Protein AF-E2BYT9-F1 (afdb_monomer_lite)

Radius of gyration: 14.4 Å; chains: 1; bounding box: 31×21×43 Å

Sequence (96 aa):
EFSWTGQKTKLLLSLYQERKRAFRDPKIKKKKLWSNIREKFEQKGYKNVSEDCLDRKMRNMKKIYRIIKDNKKSITDREHISWEYFDSFEEIFQDD

Foldseek 3Di:
DQDDDPVNVVLLLVLCQVCLVVVPDPVHDLLVSLVVSVVVCVVVVRPPDDSVNSVVVVVVVVVVLVVVVVVCVPPPDPPPPPDPCNVSCCSRPVVD

InterPro domains:
  IPR044822 Myb/SANT-like DNA-binding domain 4 [PF13837] (3-92)

Secondary structure (DSSP, 8-state):
--PPPHHHHHHHHHHHHHTHHHHH-TTS-HHHHHHHHHHHHHHTT-TT--HHHHHHHHHHHHHHHHHHHHHGGG-S--TT---TTHHHHHHHHTT-

Organism: Harpegnathos saltator (NCBI:txid610380)

Structure (mmCIF, N/CA/C/O backbone):
data_AF-E2BYT9-F1
#
_entry.id   AF-E2BYT9-F1
#
loop_
_atom_site.group_PDB
_atom_site.id
_atom_site.type_symbol
_atom_site.label_atom_id
_atom_site.label_alt_id
_atom_site.label_comp_id
_atom_site.label_asym_id
_atom_site.label_entity_id
_atom_site.label_seq_id
_atom_site.pdbx_PDB_ins_code
_atom_site.Cartn_x
_atom_site.Cartn_y
_atom_site.Cartn_z
_atom_site.occupancy
_atom_site.B_iso_or_equiv
_atom_site.auth_seq_id
_atom_site.auth_comp_id
_atom_site.auth_asym_id
_atom_site.auth_atom_id
_atom_site.pdbx_PDB_model_num
ATOM 1 N N . GLU A 1 1 ? 15.714 -1.103 15.118 1.00 56.66 1 GLU A N 1
ATOM 2 C CA . GLU A 1 1 ? 15.412 -0.385 13.860 1.00 56.66 1 GLU A CA 1
ATOM 3 C C . GLU A 1 1 ? 14.520 -1.227 12.958 1.00 56.66 1 GLU A C 1
ATOM 5 O O . GLU A 1 1 ? 14.686 -2.442 12.920 1.00 56.66 1 GLU A O 1
ATOM 10 N N . PHE A 1 2 ? 13.553 -0.617 12.269 1.00 72.38 2 PHE A N 1
ATOM 11 C CA . PHE A 1 2 ? 12.701 -1.326 11.313 1.00 72.38 2 PHE A CA 1
ATOM 12 C C . PHE A 1 2 ? 13.281 -1.202 9.901 1.00 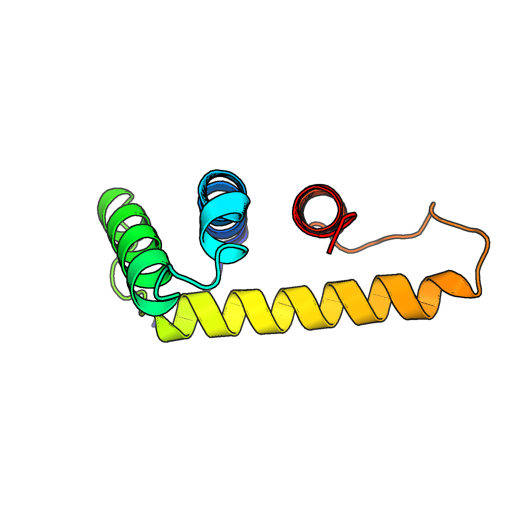72.38 2 PHE A C 1
ATOM 14 O O . PHE A 1 2 ? 13.230 -0.135 9.295 1.00 72.38 2 PHE A O 1
ATOM 21 N N . SER A 1 3 ? 13.806 -2.303 9.366 1.00 81.81 3 SER A N 1
ATOM 22 C CA . SER A 1 3 ? 14.356 -2.345 8.005 1.00 81.81 3 SER A CA 1
ATOM 23 C C . SER A 1 3 ? 13.370 -2.979 7.029 1.00 81.81 3 SER A C 1
ATOM 25 O O . SER A 1 3 ? 12.760 -4.010 7.335 1.00 81.81 3 SER A O 1
ATOM 27 N N . TRP A 1 4 ? 13.235 -2.394 5.839 1.00 86.50 4 TRP A N 1
ATOM 28 C CA . TRP A 1 4 ? 12.442 -2.953 4.745 1.00 86.50 4 TRP A CA 1
ATOM 29 C C . TRP A 1 4 ? 13.209 -4.073 4.048 1.00 86.50 4 TRP A C 1
ATOM 31 O O . TRP A 1 4 ? 14.239 -3.825 3.433 1.00 86.50 4 TRP A O 1
ATOM 41 N N . THR A 1 5 ? 12.684 -5.293 4.110 1.00 88.44 5 THR A N 1
ATOM 42 C CA . THR A 1 5 ? 13.170 -6.433 3.321 1.00 88.44 5 THR A CA 1
ATOM 43 C C . THR A 1 5 ? 12.226 -6.697 2.150 1.00 88.44 5 THR A C 1
ATOM 45 O O . THR A 1 5 ? 11.083 -6.219 2.151 1.00 88.44 5 THR A O 1
ATOM 48 N N . GLY A 1 6 ? 12.662 -7.484 1.162 1.00 87.44 6 GLY A N 1
ATOM 49 C CA . GLY A 1 6 ? 11.799 -7.890 0.047 1.00 87.44 6 GLY A CA 1
ATOM 50 C C . GLY A 1 6 ? 10.515 -8.574 0.528 1.00 87.44 6 GLY A C 1
ATOM 51 O O . GLY A 1 6 ? 9.425 -8.238 0.079 1.00 87.44 6 GLY A O 1
ATOM 52 N N . GLN A 1 7 ? 10.607 -9.437 1.547 1.00 89.38 7 GLN A N 1
ATOM 53 C CA . GLN A 1 7 ? 9.445 -10.097 2.160 1.00 89.38 7 GLN A CA 1
ATOM 54 C C . GLN A 1 7 ? 8.466 -9.104 2.804 1.00 89.38 7 GLN A C 1
ATOM 56 O O . GLN A 1 7 ? 7.264 -9.181 2.560 1.00 89.38 7 GLN A O 1
ATOM 61 N N . LYS A 1 8 ? 8.968 -8.136 3.585 1.00 90.44 8 LYS A N 1
ATOM 62 C CA . LYS A 1 8 ? 8.126 -7.093 4.198 1.00 90.44 8 LYS A CA 1
ATOM 63 C C . LYS A 1 8 ? 7.462 -6.218 3.140 1.00 90.44 8 LYS A C 1
ATOM 65 O O . LYS A 1 8 ? 6.305 -5.846 3.285 1.00 90.44 8 LYS A O 1
ATOM 70 N N . THR A 1 9 ? 8.185 -5.901 2.069 1.00 91.19 9 THR A N 1
ATOM 71 C CA . THR A 1 9 ? 7.655 -5.092 0.968 1.00 91.19 9 THR A CA 1
ATOM 72 C C . THR A 1 9 ? 6.568 -5.860 0.216 1.00 91.19 9 THR A C 1
ATOM 74 O O . THR A 1 9 ? 5.472 -5.338 0.058 1.00 91.19 9 THR A O 1
ATOM 77 N N . LYS A 1 10 ? 6.797 -7.130 -0.136 1.00 90.75 10 LYS A N 1
ATOM 78 C CA . LYS A 1 10 ? 5.778 -8.001 -0.751 1.00 90.75 10 LYS A CA 1
ATOM 79 C C . LYS A 1 10 ? 4.529 -8.147 0.123 1.00 90.75 10 LYS A C 1
ATOM 81 O O . LYS A 1 10 ? 3.413 -8.070 -0.389 1.00 90.75 10 LYS A O 1
ATOM 86 N N . LEU A 1 11 ? 4.704 -8.278 1.442 1.00 92.12 11 LEU A N 1
ATOM 87 C CA . LEU A 1 11 ? 3.586 -8.304 2.387 1.00 92.12 11 LEU A CA 1
ATOM 88 C C . LEU A 1 11 ? 2.796 -6.987 2.376 1.00 92.12 11 LEU A C 1
ATOM 90 O O . LEU A 1 11 ? 1.569 -7.023 2.334 1.00 92.12 11 LEU A O 1
ATOM 94 N N . LEU A 1 12 ? 3.480 -5.835 2.377 1.00 92.75 12 LEU A N 1
ATOM 95 C CA . LEU A 1 12 ? 2.830 -4.525 2.271 1.00 92.75 12 LEU A CA 1
ATOM 96 C C . LEU A 1 12 ? 1.980 -4.425 1.003 1.00 92.75 12 LEU A C 1
ATOM 98 O O . LEU A 1 12 ? 0.826 -4.010 1.082 1.00 92.75 12 LEU A O 1
ATOM 102 N N . LEU A 1 13 ? 2.542 -4.815 -0.143 1.00 92.06 13 LEU A N 1
ATOM 103 C CA . LEU A 1 13 ? 1.855 -4.742 -1.433 1.00 92.06 13 LEU A CA 1
ATOM 104 C C . LEU A 1 13 ? 0.628 -5.643 -1.471 1.00 92.06 13 LEU A C 1
ATOM 106 O O . LEU A 1 13 ? -0.440 -5.174 -1.849 1.00 92.06 13 LEU A O 1
ATOM 110 N N . SER A 1 14 ? 0.753 -6.879 -0.986 1.00 91.81 14 SER A N 1
ATOM 111 C CA . SER A 1 14 ? -0.366 -7.825 -0.921 1.00 91.81 14 SER A CA 1
ATOM 112 C C . SER A 1 14 ? -1.501 -7.272 -0.051 1.00 91.81 14 SER A C 1
ATOM 114 O O . SER A 1 14 ? -2.641 -7.161 -0.497 1.00 91.81 14 SER A O 1
ATOM 116 N N . LEU A 1 15 ? -1.179 -6.816 1.167 1.00 92.62 15 LEU A N 1
ATOM 117 C CA . LEU A 1 15 ? -2.169 -6.255 2.092 1.00 92.62 15 LEU A CA 1
ATOM 118 C C . LEU A 1 15 ? -2.818 -4.972 1.552 1.00 92.62 15 LEU A C 1
ATOM 120 O O . LEU A 1 15 ? -3.998 -4.713 1.815 1.00 92.62 15 LEU A O 1
ATOM 124 N N . TYR A 1 16 ? -2.060 -4.156 0.817 1.00 91.94 16 TYR A N 1
ATOM 125 C CA . TYR A 1 16 ? -2.578 -2.961 0.160 1.00 91.94 16 TYR A CA 1
ATOM 126 C C . TYR A 1 16 ? -3.507 -3.322 -1.002 1.00 91.94 16 TYR A C 1
ATOM 128 O O . TYR A 1 16 ? -4.592 -2.753 -1.101 1.00 91.94 16 TYR A O 1
ATOM 136 N N . GLN A 1 17 ? -3.124 -4.283 -1.847 1.00 89.62 17 GLN A N 1
ATOM 137 C CA . GLN A 1 17 ? -3.907 -4.747 -2.994 1.00 89.62 17 GLN A CA 1
ATOM 138 C C . GLN A 1 17 ? -5.270 -5.297 -2.559 1.00 89.62 17 GLN A C 1
ATOM 140 O O . GLN A 1 17 ? -6.287 -4.897 -3.125 1.00 89.62 17 GLN A O 1
ATOM 145 N N . GLU A 1 18 ? -5.317 -6.112 -1.499 1.00 90.25 18 GLU A N 1
ATOM 146 C CA . GLU A 1 18 ? -6.574 -6.594 -0.901 1.00 90.25 18 GLU A CA 1
ATOM 147 C C . GLU A 1 18 ? -7.498 -5.441 -0.477 1.00 90.25 18 GLU A C 1
ATOM 149 O O . GLU A 1 18 ? -8.721 -5.516 -0.589 1.00 90.25 18 GLU A O 1
ATOM 154 N N . ARG A 1 19 ? -6.909 -4.339 0.000 1.00 88.94 19 ARG A N 1
ATOM 155 C CA . ARG A 1 19 ? -7.625 -3.167 0.521 1.00 88.94 19 ARG A CA 1
ATOM 156 C C . ARG A 1 19 ? -7.719 -2.030 -0.494 1.00 88.94 19 ARG A C 1
ATOM 158 O O . ARG A 1 19 ? -8.200 -0.954 -0.138 1.00 88.94 19 ARG A O 1
ATOM 165 N N . LYS A 1 20 ? -7.315 -2.234 -1.755 1.00 87.81 20 LYS A N 1
ATOM 166 C CA . LYS A 1 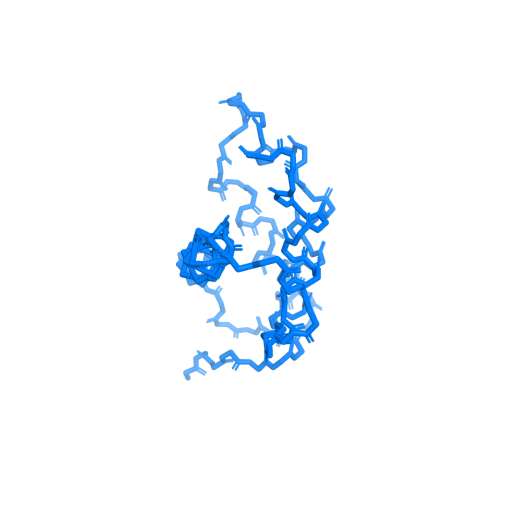20 ? -7.192 -1.154 -2.753 1.00 87.81 20 LYS A CA 1
ATOM 167 C C . LYS A 1 20 ? -8.499 -0.393 -2.960 1.00 87.81 20 LYS A C 1
ATOM 169 O O . LYS A 1 20 ? -8.502 0.832 -3.037 1.00 87.81 20 LYS A O 1
ATOM 174 N N . ARG A 1 21 ? -9.626 -1.115 -2.960 1.00 86.81 21 ARG A N 1
ATOM 175 C CA . ARG A 1 21 ? -10.971 -0.532 -3.074 1.00 86.81 21 ARG A CA 1
ATOM 176 C C . ARG A 1 21 ? -11.269 0.417 -1.914 1.00 86.81 21 ARG A C 1
ATOM 178 O O . ARG A 1 21 ? -11.760 1.513 -2.138 1.00 86.81 21 ARG A O 1
ATOM 185 N N . ALA A 1 22 ? -10.894 0.032 -0.696 1.00 89.12 22 ALA A N 1
ATOM 186 C CA . ALA A 1 22 ? -11.081 0.866 0.483 1.00 89.12 22 ALA A CA 1
ATOM 187 C C . ALA A 1 22 ? -10.145 2.086 0.492 1.00 89.12 22 ALA A C 1
ATOM 189 O O . ALA A 1 22 ? -10.533 3.143 0.972 1.00 89.12 22 ALA A O 1
ATOM 190 N N . PHE A 1 23 ? -8.935 1.966 -0.066 1.00 87.44 23 PHE A N 1
ATOM 191 C CA . PHE A 1 23 ? -8.019 3.102 -0.234 1.00 87.44 23 PHE A CA 1
ATOM 192 C C . PHE A 1 23 ? -8.487 4.123 -1.278 1.00 87.44 23 PHE A C 1
ATOM 194 O O . PHE A 1 23 ? -8.117 5.296 -1.173 1.00 87.44 23 PHE A O 1
ATOM 201 N N . ARG A 1 24 ? -9.271 3.685 -2.272 1.00 86.31 24 ARG A N 1
ATOM 202 C CA . ARG A 1 24 ? -9.915 4.552 -3.270 1.00 86.31 24 ARG A CA 1
ATOM 203 C C . ARG A 1 24 ? -11.187 5.215 -2.746 1.00 86.31 24 ARG A C 1
ATOM 205 O O . ARG A 1 24 ? -11.576 6.253 -3.267 1.00 86.31 24 ARG A O 1
ATOM 212 N N . ASP A 1 25 ? -11.816 4.642 -1.724 1.00 88.44 25 ASP A N 1
ATOM 213 C CA . ASP A 1 25 ? -13.041 5.187 -1.153 1.00 88.44 25 ASP A CA 1
ATOM 214 C C . ASP A 1 25 ? -12.749 6.458 -0.322 1.00 88.44 25 ASP A C 1
ATOM 216 O O . ASP A 1 25 ? -12.028 6.394 0.679 1.00 88.44 25 ASP A O 1
ATOM 220 N N . PRO A 1 26 ? -13.300 7.630 -0.697 1.00 86.19 26 PRO A N 1
ATOM 221 C CA . PRO A 1 26 ? -13.043 8.884 0.008 1.00 86.19 26 PRO A CA 1
ATOM 222 C C . PRO A 1 26 ? -13.729 8.964 1.380 1.00 86.19 26 PRO A C 1
ATOM 224 O O . PRO A 1 26 ? -13.357 9.805 2.198 1.00 86.19 26 PRO A O 1
ATOM 227 N N . LYS A 1 27 ? -14.719 8.104 1.661 1.00 89.56 27 LYS A N 1
ATOM 228 C CA . LYS A 1 27 ? -15.428 8.051 2.948 1.00 89.56 27 LYS A CA 1
ATOM 229 C C . LYS A 1 27 ? -14.615 7.293 4.000 1.00 89.56 27 LYS A C 1
ATOM 231 O O . LYS A 1 27 ? -14.849 7.455 5.199 1.00 89.56 27 LYS A O 1
ATOM 236 N N . ILE A 1 28 ? -13.643 6.479 3.580 1.00 90.06 28 ILE A N 1
ATOM 237 C CA . ILE A 1 28 ? -12.799 5.699 4.484 1.00 90.06 28 ILE A CA 1
ATOM 238 C C . ILE A 1 28 ? -11.541 6.486 4.861 1.00 90.06 28 ILE A C 1
ATOM 240 O O . ILE A 1 28 ? -10.738 6.913 4.033 1.00 90.06 28 ILE A O 1
ATOM 244 N N . LYS A 1 29 ? -11.310 6.630 6.170 1.00 89.12 29 LYS A N 1
ATOM 245 C CA . LYS A 1 29 ? -10.092 7.264 6.687 1.00 89.12 29 LYS A CA 1
ATOM 246 C C . LYS A 1 29 ? -8.871 6.392 6.380 1.00 89.12 29 LYS A C 1
ATOM 248 O O . LYS A 1 29 ? -8.708 5.330 6.978 1.00 89.12 29 LYS A O 1
ATOM 253 N N . LYS A 1 30 ? -7.952 6.894 5.548 1.00 88.62 30 LYS A N 1
ATOM 254 C CA . LYS A 1 30 ? -6.683 6.219 5.193 1.00 88.62 30 LYS A CA 1
ATOM 255 C C . LYS A 1 30 ? -5.876 5.768 6.412 1.00 88.62 30 LYS A C 1
ATOM 257 O O . LYS A 1 30 ? -5.334 4.670 6.408 1.00 88.62 30 LYS A O 1
ATOM 262 N N . LYS A 1 31 ? -5.873 6.563 7.490 1.00 89.44 31 LYS A N 1
ATOM 263 C CA . LYS A 1 31 ? -5.236 6.194 8.766 1.00 89.44 31 LYS A CA 1
ATOM 264 C C . LYS A 1 31 ? -5.746 4.848 9.301 1.00 89.44 31 LYS A C 1
ATOM 266 O O . LYS A 1 31 ? -4.948 4.009 9.686 1.00 89.44 31 LYS A O 1
ATOM 271 N N . LYS A 1 32 ? -7.059 4.591 9.239 1.00 90.75 32 LYS A N 1
ATOM 272 C CA . LYS A 1 32 ? -7.649 3.316 9.683 1.00 90.75 32 LYS A CA 1
ATOM 273 C C . LYS A 1 32 ? -7.155 2.135 8.842 1.00 90.75 32 LYS A C 1
ATOM 275 O O . LYS A 1 32 ? -6.901 1.064 9.381 1.00 90.75 32 LYS A O 1
ATOM 280 N N . LEU A 1 33 ? -6.996 2.334 7.535 1.00 93.00 33 LEU A N 1
ATOM 281 C CA . LEU A 1 33 ? -6.483 1.301 6.634 1.00 93.00 33 LEU A CA 1
ATOM 282 C C . LEU A 1 33 ? -5.017 0.983 6.925 1.00 93.00 33 LEU A C 1
ATOM 284 O O . LEU A 1 33 ? -4.653 -0.187 7.005 1.00 93.00 33 LEU A O 1
ATOM 288 N N . TRP A 1 34 ? -4.197 2.012 7.148 1.00 93.75 34 TRP A N 1
ATOM 289 C CA . TRP A 1 34 ? -2.804 1.833 7.548 1.00 93.75 34 TRP A CA 1
ATOM 290 C C . TRP A 1 34 ? -2.670 1.144 8.904 1.00 93.75 34 TRP A C 1
ATOM 292 O O . TRP A 1 34 ? -1.846 0.241 9.033 1.00 93.75 34 TRP A O 1
ATOM 302 N N . SER A 1 35 ? -3.520 1.494 9.872 1.00 92.94 35 SER A N 1
ATOM 303 C CA . SER A 1 35 ? -3.592 0.817 11.170 1.00 92.94 35 SER A CA 1
ATOM 304 C C . SER A 1 35 ? -3.898 -0.674 11.011 1.00 92.94 35 SER A C 1
ATOM 306 O O . SER A 1 35 ? -3.180 -1.512 11.543 1.00 92.94 35 SER A O 1
ATOM 308 N N . ASN A 1 36 ? -4.861 -1.032 10.159 1.00 93.25 36 ASN A N 1
ATOM 309 C CA . ASN A 1 36 ? -5.175 -2.438 9.916 1.00 93.25 36 ASN A CA 1
ATOM 310 C C . ASN A 1 36 ? -4.027 -3.212 9.241 1.00 93.25 36 ASN A C 1
ATOM 312 O O . ASN A 1 36 ? -3.787 -4.378 9.553 1.00 93.25 36 ASN A O 1
ATOM 316 N N . ILE A 1 37 ? -3.298 -2.574 8.319 1.00 93.69 37 ILE A N 1
ATOM 317 C CA . ILE A 1 37 ? -2.102 -3.177 7.711 1.00 93.69 37 ILE A CA 1
ATOM 318 C C . ILE A 1 37 ? -1.014 -3.361 8.774 1.00 93.69 37 ILE A C 1
ATOM 320 O O . ILE A 1 37 ? -0.395 -4.421 8.827 1.00 93.69 37 ILE A O 1
ATOM 324 N N . ARG A 1 38 ? -0.807 -2.371 9.648 1.00 93.31 38 ARG A N 1
ATOM 325 C CA . ARG A 1 38 ? 0.128 -2.460 10.775 1.00 93.31 38 ARG A CA 1
ATOM 326 C C . ARG A 1 38 ? -0.198 -3.654 11.676 1.00 93.31 38 ARG A C 1
ATOM 328 O O . ARG A 1 38 ? 0.691 -4.460 11.936 1.00 93.31 38 ARG A O 1
ATOM 335 N N . GLU A 1 39 ? -1.460 -3.832 12.061 1.00 92.94 39 GLU A N 1
ATOM 336 C CA . GLU A 1 39 ? -1.892 -4.988 12.859 1.00 92.94 39 GLU A CA 1
ATOM 337 C C . GLU A 1 39 ? -1.564 -6.318 12.163 1.00 92.94 39 GLU A C 1
ATOM 339 O O . GLU A 1 39 ? -1.112 -7.269 12.799 1.00 92.94 39 GLU A O 1
ATOM 344 N N . LYS A 1 40 ? -1.732 -6.396 10.836 1.00 92.94 40 LYS A N 1
ATOM 345 C CA . LYS A 1 40 ? -1.369 -7.589 10.054 1.00 92.94 40 LYS A CA 1
ATOM 346 C C . LYS A 1 40 ? 0.136 -7.845 10.019 1.00 92.94 40 LYS A C 1
ATOM 348 O O . LYS A 1 40 ? 0.552 -9.003 10.043 1.00 92.94 40 LYS A O 1
ATOM 353 N N . PHE A 1 41 ? 0.953 -6.796 9.997 1.00 91.19 41 PHE A N 1
ATOM 354 C CA . PHE A 1 41 ? 2.401 -6.925 10.156 1.00 91.19 41 PHE A CA 1
ATOM 355 C C . PHE A 1 41 ? 2.773 -7.445 11.548 1.00 91.19 41 PHE A C 1
ATOM 357 O O . PHE A 1 41 ? 3.595 -8.356 11.653 1.00 91.19 41 PHE A O 1
ATOM 364 N N . GLU A 1 42 ? 2.136 -6.926 12.599 1.00 91.00 42 GLU A N 1
ATOM 365 C CA . GLU A 1 42 ? 2.363 -7.380 13.974 1.00 91.00 42 GLU A CA 1
ATOM 366 C C . GLU A 1 42 ? 1.949 -8.850 14.157 1.00 91.00 42 GLU A C 1
ATOM 368 O O . GLU A 1 42 ? 2.709 -9.622 14.742 1.00 91.00 42 GLU A O 1
ATOM 373 N N . GLN A 1 43 ? 0.830 -9.280 13.557 1.00 90.69 43 GLN A N 1
ATOM 374 C CA . GLN A 1 43 ? 0.395 -10.690 13.523 1.00 90.69 43 GLN A CA 1
ATOM 375 C C . GLN A 1 43 ? 1.409 -11.618 12.837 1.00 90.69 43 GLN A C 1
ATOM 377 O O . GLN A 1 43 ? 1.510 -12.791 13.185 1.00 90.69 43 GLN A O 1
ATOM 382 N N . LYS A 1 44 ? 2.176 -11.109 11.867 1.00 88.31 44 LYS A N 1
ATOM 383 C CA . LYS A 1 44 ? 3.254 -11.849 11.189 1.00 88.31 44 LYS A CA 1
ATOM 384 C C . LYS A 1 44 ? 4.586 -11.814 11.950 1.00 88.31 44 LYS A C 1
ATOM 386 O O . LYS A 1 44 ? 5.580 -12.331 11.451 1.00 88.31 44 LYS A O 1
ATOM 391 N N . GLY A 1 45 ? 4.620 -11.211 13.139 1.00 87.88 45 GLY A N 1
ATOM 392 C CA . GLY A 1 45 ? 5.818 -11.095 13.971 1.00 87.88 45 GLY A CA 1
ATOM 393 C C . GLY A 1 45 ? 6.696 -9.884 13.648 1.00 87.88 45 GLY A C 1
ATOM 394 O O . GLY A 1 45 ? 7.745 -9.708 14.269 1.00 87.88 45 GLY A O 1
ATOM 395 N N . TYR A 1 46 ? 6.282 -9.012 12.723 1.00 87.38 46 TYR A N 1
ATOM 396 C CA . TYR A 1 46 ? 7.006 -7.781 12.413 1.00 87.38 46 TYR A CA 1
ATOM 397 C C . TYR A 1 46 ? 6.634 -6.681 13.407 1.00 87.38 46 TYR A C 1
ATOM 399 O O . TYR A 1 46 ? 5.753 -5.857 13.165 1.00 87.38 46 TYR A O 1
ATOM 407 N N . LYS A 1 47 ? 7.332 -6.678 14.541 1.00 78.44 47 LYS A N 1
ATOM 408 C CA . LYS A 1 47 ? 7.222 -5.636 15.565 1.00 78.44 47 LYS A CA 1
ATOM 409 C C . LYS A 1 47 ? 7.991 -4.378 15.118 1.00 78.44 47 LYS A C 1
ATOM 411 O O . LYS A 1 47 ? 8.901 -4.466 14.291 1.00 78.44 47 LYS A O 1
ATOM 416 N N . ASN A 1 48 ? 7.606 -3.209 15.637 1.00 82.50 48 ASN A N 1
ATOM 417 C CA . ASN A 1 48 ? 8.212 -1.891 15.356 1.00 82.50 48 ASN A CA 1
ATOM 418 C C . ASN A 1 48 ? 7.895 -1.263 13.986 1.00 82.50 48 ASN A C 1
ATOM 420 O O . ASN A 1 48 ? 8.639 -0.396 13.527 1.00 82.50 48 ASN A O 1
ATOM 424 N N . VAL A 1 49 ? 6.796 -1.651 13.338 1.00 86.50 49 VAL A N 1
ATOM 425 C CA . VAL A 1 49 ? 6.303 -0.923 12.163 1.00 86.50 49 VAL A CA 1
ATOM 426 C C . VAL A 1 49 ? 5.256 0.107 12.573 1.00 86.50 49 VAL A C 1
ATOM 428 O O . VAL A 1 49 ? 4.289 -0.212 13.258 1.00 86.50 49 VAL A O 1
ATOM 431 N N . SER A 1 50 ? 5.451 1.351 12.148 1.00 89.50 50 SER A N 1
ATOM 432 C CA . SER A 1 50 ? 4.481 2.429 12.352 1.00 89.50 50 SER A CA 1
ATOM 433 C C . SER A 1 50 ? 3.630 2.616 11.102 1.00 89.50 50 SER A C 1
ATOM 435 O O . SER A 1 50 ? 4.119 2.453 9.985 1.00 89.50 50 SER A O 1
ATOM 437 N N . GLU A 1 51 ? 2.381 3.042 11.279 1.00 90.50 51 GLU A N 1
ATOM 438 C CA . GLU A 1 51 ? 1.466 3.385 10.177 1.00 90.50 51 GLU A CA 1
ATOM 439 C C . GLU A 1 51 ? 2.085 4.409 9.216 1.00 90.50 51 GLU A C 1
ATOM 441 O O . GLU A 1 51 ? 2.003 4.247 8.001 1.00 90.50 51 GLU A O 1
ATOM 446 N N . ASP A 1 52 ? 2.780 5.415 9.758 1.00 89.31 52 ASP A N 1
ATOM 447 C CA . ASP A 1 52 ? 3.512 6.411 8.968 1.00 89.31 52 ASP A CA 1
ATOM 448 C C . ASP A 1 52 ? 4.649 5.786 8.143 1.00 89.31 52 ASP A C 1
ATOM 450 O O . ASP A 1 52 ? 4.860 6.149 6.989 1.00 89.31 52 ASP A O 1
ATOM 454 N N . CYS A 1 53 ? 5.340 4.779 8.688 1.00 90.50 53 CYS A N 1
ATOM 455 C CA . CYS A 1 53 ? 6.407 4.081 7.973 1.00 90.50 53 CYS A CA 1
ATOM 456 C C . CYS A 1 53 ? 5.850 3.309 6.767 1.00 90.50 53 CYS A C 1
ATOM 458 O O . CYS A 1 53 ? 6.430 3.366 5.679 1.00 90.50 53 CYS A O 1
ATOM 460 N N . LEU A 1 54 ? 4.708 2.630 6.948 1.00 91.56 54 LEU A N 1
ATOM 461 C CA . LEU A 1 54 ? 3.990 1.930 5.877 1.00 91.56 54 LEU A CA 1
ATOM 462 C C . LEU A 1 54 ? 3.561 2.905 4.777 1.00 91.56 54 LEU A C 1
ATOM 464 O O . LEU A 1 54 ? 3.851 2.693 3.598 1.00 91.56 54 LEU A O 1
ATOM 468 N N . ASP A 1 55 ? 2.916 3.998 5.178 1.00 91.56 55 ASP A N 1
ATOM 469 C CA . ASP A 1 55 ? 2.421 5.027 4.274 1.00 91.56 55 ASP A CA 1
ATOM 470 C C . ASP A 1 55 ? 3.563 5.702 3.500 1.00 91.56 55 ASP A C 1
ATOM 472 O O . ASP A 1 55 ? 3.521 5.799 2.271 1.00 91.56 55 ASP A O 1
ATOM 476 N N . ARG A 1 56 ? 4.637 6.107 4.188 1.00 91.69 56 ARG A N 1
ATOM 477 C CA . ARG A 1 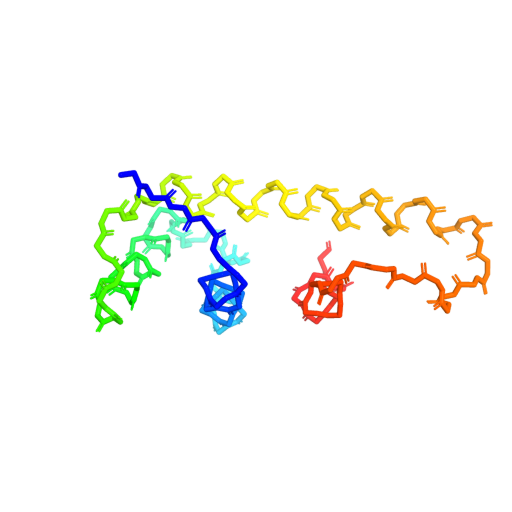56 ? 5.822 6.711 3.568 1.00 91.69 56 ARG A CA 1
ATOM 478 C C . ARG A 1 56 ? 6.490 5.760 2.581 1.00 91.69 56 ARG A C 1
ATOM 480 O O . ARG A 1 56 ? 6.839 6.184 1.477 1.00 91.69 56 ARG A O 1
ATOM 487 N N . LYS A 1 57 ? 6.644 4.478 2.932 1.00 91.50 57 LYS A N 1
ATOM 488 C CA . LYS A 1 57 ? 7.188 3.463 2.017 1.00 91.50 57 LYS A CA 1
ATOM 489 C C . LYS A 1 57 ? 6.326 3.344 0.765 1.00 91.50 57 LYS A C 1
ATOM 491 O O . LYS A 1 57 ? 6.869 3.391 -0.338 1.00 91.50 57 LYS A O 1
ATOM 496 N N . MET A 1 58 ? 5.006 3.255 0.925 1.00 91.06 58 MET A N 1
ATOM 497 C CA . MET A 1 58 ? 4.094 3.103 -0.205 1.00 91.06 58 MET A CA 1
ATOM 498 C C . MET A 1 58 ? 4.077 4.342 -1.107 1.00 91.06 58 MET A C 1
ATOM 500 O O . MET A 1 58 ? 4.136 4.212 -2.329 1.00 91.06 58 MET A O 1
ATOM 504 N N . ARG A 1 59 ? 4.075 5.552 -0.530 1.00 91.00 59 ARG A N 1
ATOM 505 C CA . ARG A 1 59 ? 4.172 6.810 -1.290 1.00 91.00 59 ARG A CA 1
ATOM 506 C C . ARG A 1 59 ? 5.475 6.901 -2.084 1.00 91.00 59 ARG A C 1
ATOM 508 O O . ARG A 1 59 ? 5.437 7.241 -3.265 1.00 91.00 59 ARG A O 1
ATOM 515 N N . ASN A 1 60 ? 6.607 6.552 -1.472 1.00 91.31 60 ASN A N 1
ATOM 516 C CA . ASN A 1 60 ? 7.905 6.541 -2.150 1.00 91.31 60 ASN A CA 1
ATOM 517 C C . ASN A 1 60 ? 7.920 5.557 -3.325 1.00 91.31 60 ASN A C 1
ATOM 519 O O . ASN A 1 60 ? 8.345 5.914 -4.421 1.00 91.31 60 ASN A O 1
ATOM 523 N N . MET A 1 61 ? 7.408 4.342 -3.124 1.00 90.75 61 MET A N 1
ATOM 524 C CA . MET A 1 61 ? 7.319 3.346 -4.193 1.00 90.75 61 MET A CA 1
ATOM 525 C C . MET A 1 61 ? 6.355 3.780 -5.306 1.00 90.75 61 MET A C 1
ATOM 527 O O . MET A 1 61 ? 6.692 3.652 -6.479 1.00 90.75 61 MET A O 1
ATOM 531 N N . LYS A 1 62 ? 5.211 4.392 -4.970 1.00 89.69 62 LYS A N 1
ATOM 532 C CA . LYS A 1 62 ? 4.284 4.955 -5.967 1.00 89.69 62 LYS A CA 1
ATOM 533 C C . LYS A 1 62 ? 4.937 6.071 -6.787 1.00 89.69 62 LYS A C 1
ATOM 535 O O . LYS A 1 62 ? 4.677 6.181 -7.983 1.00 89.69 62 LYS A O 1
ATOM 540 N N . LYS A 1 63 ? 5.802 6.886 -6.174 1.00 89.88 63 LYS A N 1
ATOM 541 C CA . LYS A 1 63 ? 6.582 7.903 -6.891 1.00 89.88 63 LYS A CA 1
ATOM 542 C C . LYS A 1 63 ? 7.538 7.261 -7.899 1.00 89.88 63 LYS A C 1
ATOM 544 O O . LYS A 1 63 ? 7.545 7.685 -9.048 1.00 89.88 63 LYS A O 1
ATOM 549 N N . ILE A 1 64 ? 8.280 6.226 -7.495 1.00 88.62 64 ILE A N 1
ATOM 550 C CA . ILE A 1 64 ? 9.171 5.469 -8.394 1.00 88.62 64 ILE A CA 1
ATOM 551 C C . ILE A 1 64 ? 8.371 4.866 -9.554 1.00 88.62 64 ILE A C 1
ATOM 553 O O . ILE A 1 64 ? 8.737 5.073 -10.706 1.00 88.62 64 ILE A O 1
ATOM 557 N N . TYR A 1 65 ? 7.239 4.214 -9.269 1.00 88.31 65 TYR A N 1
ATOM 558 C CA . TYR A 1 65 ? 6.336 3.682 -10.294 1.00 88.31 65 TYR A CA 1
ATOM 559 C C . TYR A 1 65 ? 5.920 4.751 -11.311 1.00 88.31 65 TYR A C 1
ATOM 561 O O . TYR A 1 65 ? 6.031 4.532 -12.514 1.00 88.31 65 TYR A O 1
ATOM 569 N N . ARG A 1 66 ? 5.481 5.928 -10.841 1.00 86.75 66 ARG A N 1
ATOM 570 C CA . ARG A 1 66 ? 5.088 7.035 -11.725 1.00 86.75 66 ARG A CA 1
ATOM 571 C C . ARG A 1 66 ? 6.247 7.531 -12.578 1.00 86.75 66 ARG A C 1
ATOM 573 O O . ARG A 1 66 ? 6.038 7.749 -13.760 1.00 86.75 66 ARG A O 1
ATOM 580 N N . ILE A 1 67 ? 7.445 7.664 -12.006 1.00 87.06 67 ILE A N 1
ATOM 581 C CA . ILE A 1 67 ? 8.649 8.058 -12.752 1.00 87.06 67 ILE A CA 1
ATOM 582 C C . ILE A 1 67 ? 8.934 7.036 -13.855 1.00 87.06 67 ILE A C 1
ATOM 584 O O . ILE A 1 67 ? 9.110 7.431 -15.001 1.00 87.06 67 ILE A O 1
ATOM 588 N N . ILE A 1 68 ? 8.920 5.736 -13.545 1.00 85.00 68 ILE A N 1
ATOM 589 C CA . ILE A 1 68 ? 9.144 4.678 -14.542 1.00 85.00 68 ILE A CA 1
ATOM 590 C C . ILE A 1 68 ? 8.067 4.732 -15.638 1.00 85.00 68 ILE A C 1
ATOM 592 O O . ILE A 1 68 ? 8.400 4.698 -16.819 1.00 85.00 68 ILE A O 1
ATOM 596 N N . LYS A 1 69 ? 6.786 4.859 -15.265 1.00 82.69 69 LYS A N 1
ATOM 597 C CA . LYS A 1 69 ? 5.651 4.922 -16.204 1.00 82.69 69 LYS A CA 1
ATOM 598 C C . LYS A 1 69 ? 5.713 6.155 -17.115 1.00 82.69 69 LYS A C 1
ATOM 600 O O . LYS A 1 69 ? 5.402 6.052 -18.296 1.00 82.69 69 LYS A O 1
ATOM 605 N N . ASP A 1 70 ? 6.113 7.301 -16.571 1.00 82.56 70 ASP A N 1
ATOM 606 C CA . ASP A 1 70 ? 6.251 8.568 -17.294 1.00 82.56 70 ASP A CA 1
ATOM 607 C C . ASP A 1 70 ? 7.454 8.561 -18.247 1.00 82.56 70 ASP A C 1
ATOM 609 O O . ASP A 1 70 ? 7.294 8.806 -19.439 1.00 82.56 70 ASP A O 1
ATOM 613 N N . ASN A 1 71 ? 8.631 8.143 -17.769 1.00 76.75 71 ASN A N 1
ATOM 614 C CA . ASN A 1 71 ? 9.839 8.044 -18.599 1.00 76.75 71 ASN A CA 1
ATOM 615 C C . ASN A 1 71 ? 9.666 7.052 -19.760 1.00 76.75 71 ASN A C 1
ATOM 617 O O . ASN A 1 71 ? 10.251 7.233 -20.826 1.00 76.75 71 ASN A O 1
ATOM 621 N N . LYS A 1 72 ? 8.836 6.017 -19.583 1.00 68.06 72 LYS A N 1
ATOM 622 C CA . LYS A 1 72 ? 8.546 5.024 -20.624 1.00 68.06 72 LYS A CA 1
ATOM 623 C C . LYS A 1 72 ? 7.408 5.393 -21.571 1.00 68.06 72 LYS A C 1
ATOM 625 O O . LYS A 1 72 ? 7.250 4.723 -22.582 1.00 68.06 72 LYS A O 1
ATOM 630 N N . LYS A 1 73 ? 6.647 6.467 -21.330 1.00 57.53 73 LYS A N 1
ATOM 631 C CA . LYS A 1 73 ? 5.652 6.942 -22.311 1.00 57.53 73 LYS A CA 1
ATOM 632 C C . LYS A 1 73 ? 6.289 7.392 -23.635 1.00 57.53 73 LYS A C 1
ATOM 634 O O . LYS A 1 73 ? 5.595 7.407 -24.645 1.00 57.53 73 LYS A O 1
ATOM 639 N N . SER A 1 74 ? 7.588 7.708 -23.632 1.00 53.59 74 SER A N 1
ATOM 640 C CA . SER A 1 74 ? 8.357 8.094 -24.825 1.00 53.59 74 SER A CA 1
ATOM 641 C C . SER A 1 74 ? 9.124 6.948 -25.496 1.00 53.59 74 SER A C 1
ATOM 643 O O . SER A 1 74 ? 9.682 7.160 -26.567 1.00 53.59 74 SER A O 1
ATOM 645 N N . ILE A 1 75 ? 9.185 5.750 -24.900 1.00 52.25 75 ILE A N 1
ATOM 646 C CA . ILE A 1 75 ? 9.967 4.624 -25.432 1.00 52.25 75 ILE A CA 1
ATOM 647 C C . ILE A 1 75 ? 9.023 3.435 -25.599 1.00 52.25 75 ILE A C 1
ATOM 649 O O . ILE A 1 75 ? 8.507 2.905 -24.620 1.00 52.25 75 ILE A O 1
ATOM 653 N N . THR A 1 76 ? 8.816 3.002 -26.842 1.00 55.19 76 THR A N 1
ATOM 654 C CA . THR A 1 76 ? 7.961 1.879 -27.279 1.00 55.19 76 THR A CA 1
ATOM 655 C C . THR A 1 76 ? 8.410 0.504 -26.748 1.00 55.19 76 THR A C 1
ATOM 657 O O . THR A 1 76 ? 8.011 -0.523 -27.283 1.00 55.19 76 THR A O 1
ATOM 660 N N . ASP A 1 77 ? 9.235 0.460 -25.702 1.00 53.09 77 ASP A N 1
ATOM 661 C CA . ASP A 1 77 ? 9.884 -0.743 -25.204 1.00 53.09 77 ASP A CA 1
ATOM 662 C C . ASP A 1 77 ? 9.558 -0.982 -23.718 1.00 53.09 77 ASP A C 1
ATOM 664 O O . ASP A 1 77 ? 10.124 -0.405 -22.772 1.00 53.09 77 ASP A O 1
ATOM 668 N N . ARG A 1 78 ? 8.559 -1.844 -23.516 1.00 55.66 78 ARG A N 1
ATOM 669 C CA . ARG A 1 78 ? 8.191 -2.375 -22.199 1.00 55.66 78 ARG A CA 1
ATOM 670 C C . ARG A 1 78 ? 9.202 -3.413 -21.691 1.00 55.66 78 ARG A C 1
ATOM 672 O O . ARG A 1 78 ? 9.140 -3.720 -20.505 1.00 55.66 78 ARG A O 1
ATOM 679 N N . GLU A 1 79 ? 10.146 -3.895 -22.506 1.00 56.00 79 GLU A N 1
ATOM 680 C CA . GLU A 1 79 ? 10.999 -5.047 -22.165 1.00 56.00 79 GLU A CA 1
ATOM 681 C C . GLU A 1 79 ? 12.036 -4.752 -21.069 1.00 56.00 79 GLU A C 1
ATOM 683 O O . GLU A 1 79 ? 12.391 -5.637 -20.296 1.00 56.00 79 GLU A O 1
ATOM 688 N N . HIS A 1 80 ? 12.460 -3.497 -20.890 1.00 58.19 80 HIS A N 1
ATOM 689 C CA . HIS A 1 80 ? 13.499 -3.155 -19.904 1.00 58.19 80 HIS A CA 1
ATOM 690 C C . HIS A 1 80 ? 12.982 -2.543 -18.590 1.00 58.19 80 HIS A C 1
ATOM 692 O O . HIS A 1 80 ? 13.449 -1.477 -18.182 1.00 58.19 80 HIS A O 1
ATOM 698 N N . ILE A 1 81 ? 11.948 -3.090 -17.942 1.00 67.00 81 ILE A N 1
ATOM 699 C CA . ILE A 1 81 ? 11.548 -2.598 -16.606 1.00 67.00 81 ILE A CA 1
ATOM 700 C C . ILE A 1 81 ? 12.268 -3.393 -15.514 1.00 67.00 81 ILE A C 1
ATOM 702 O O . ILE A 1 81 ? 11.790 -4.424 -15.063 1.00 67.00 81 ILE A O 1
ATOM 706 N N . SER A 1 82 ? 13.406 -2.883 -15.040 1.00 70.38 82 SER A N 1
ATOM 707 C CA . SER A 1 82 ? 14.245 -3.571 -14.040 1.00 70.38 82 SER A CA 1
ATOM 708 C C . SER A 1 82 ? 13.736 -3.487 -12.594 1.00 70.38 82 SER A C 1
ATOM 710 O O . SER A 1 82 ? 14.436 -3.901 -11.670 1.00 70.38 82 SER A O 1
ATOM 712 N N . TRP A 1 83 ? 12.558 -2.904 -12.347 1.00 83.12 83 TRP A N 1
ATOM 713 C CA . TRP A 1 83 ? 12.059 -2.733 -10.984 1.00 83.12 83 TRP A CA 1
ATOM 714 C C . TRP A 1 83 ? 11.203 -3.927 -10.559 1.00 83.12 83 TRP A C 1
ATOM 716 O O . TRP A 1 83 ? 10.102 -4.108 -11.069 1.00 83.12 83 TRP A O 1
ATOM 726 N N . GLU A 1 84 ? 11.682 -4.698 -9.576 1.00 83.44 84 GLU A N 1
ATOM 727 C CA . GLU A 1 84 ? 11.060 -5.962 -9.132 1.00 83.44 84 GLU A CA 1
ATOM 728 C C . GLU A 1 84 ? 9.590 -5.834 -8.683 1.00 83.44 84 GLU A C 1
ATOM 730 O O . GLU A 1 84 ? 8.864 -6.821 -8.651 1.00 83.44 84 GLU A O 1
ATOM 735 N N . TYR A 1 85 ? 9.152 -4.626 -8.313 1.00 85.62 85 TYR A N 1
ATOM 736 C CA . TYR A 1 85 ? 7.790 -4.355 -7.847 1.00 85.62 85 TYR A CA 1
ATOM 737 C C . TYR A 1 85 ? 6.917 -3.702 -8.920 1.00 85.62 85 TYR A C 1
ATOM 739 O O . TYR A 1 85 ? 5.782 -3.338 -8.621 1.00 85.62 85 TYR A O 1
ATOM 747 N N . PHE A 1 86 ? 7.426 -3.498 -10.140 1.00 84.44 86 PHE A N 1
ATOM 748 C CA . PHE A 1 86 ? 6.686 -2.780 -11.172 1.00 84.44 86 PHE A CA 1
ATOM 749 C C . PHE A 1 86 ? 5.380 -3.480 -11.529 1.00 84.44 86 PHE A C 1
ATOM 751 O O . PHE A 1 86 ? 4.347 -2.824 -11.497 1.00 84.44 86 PHE A O 1
ATOM 758 N N . ASP A 1 87 ? 5.423 -4.789 -11.778 1.00 83.75 87 ASP A N 1
ATOM 759 C CA . ASP A 1 87 ? 4.252 -5.597 -12.134 1.00 83.7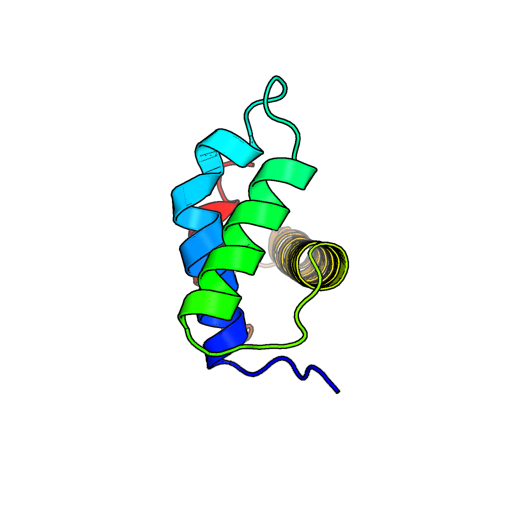5 87 ASP A CA 1
ATOM 760 C C . ASP A 1 87 ? 3.154 -5.493 -11.065 1.00 83.75 87 ASP A C 1
ATOM 762 O O . ASP A 1 87 ? 2.032 -5.071 -11.337 1.00 83.75 87 ASP A O 1
ATOM 766 N N . SER A 1 88 ? 3.523 -5.707 -9.796 1.00 85.94 88 SER A N 1
ATOM 767 C CA . SER A 1 88 ? 2.596 -5.560 -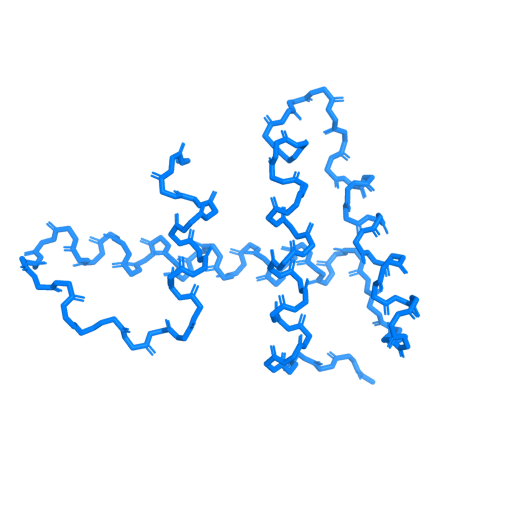8.668 1.00 85.94 88 SER A CA 1
ATOM 768 C C . SER A 1 88 ? 2.027 -4.142 -8.557 1.00 85.94 88 SER A C 1
ATOM 770 O O . SER A 1 88 ? 0.868 -3.959 -8.193 1.00 85.94 88 SER A O 1
ATOM 772 N N . PHE A 1 89 ? 2.822 -3.108 -8.850 1.00 87.12 89 PHE A N 1
ATOM 773 C CA . PHE A 1 89 ? 2.322 -1.732 -8.879 1.00 87.12 89 PHE A CA 1
ATOM 774 C C . PHE A 1 89 ? 1.422 -1.467 -10.082 1.00 87.12 89 PHE A C 1
ATOM 776 O O . PHE A 1 89 ? 0.478 -0.690 -9.958 1.00 87.12 89 PHE A O 1
ATOM 783 N N . GLU A 1 90 ? 1.677 -2.099 -11.220 1.00 86.38 90 GLU A N 1
ATOM 784 C CA . GLU A 1 90 ? 0.817 -2.010 -12.387 1.00 86.38 90 GLU A CA 1
ATOM 785 C C . GLU A 1 90 ? -0.552 -2.631 -12.088 1.00 86.38 90 GLU A C 1
ATOM 787 O O . GLU A 1 90 ? -1.573 -1.981 -12.278 1.00 86.38 90 GLU A O 1
ATOM 792 N N . GLU A 1 91 ? -0.619 -3.808 -11.471 1.00 85.88 91 GLU A N 1
ATOM 793 C CA . GLU A 1 91 ? -1.887 -4.424 -11.045 1.00 85.88 91 GLU A CA 1
ATOM 794 C C . GLU A 1 91 ? -2.694 -3.572 -10.045 1.00 85.88 91 GLU A C 1
ATOM 796 O O . GLU A 1 91 ? -3.934 -3.603 -10.004 1.00 85.88 91 GLU A O 1
ATOM 801 N N . ILE A 1 92 ? -1.999 -2.808 -9.199 1.00 84.56 92 ILE A N 1
ATOM 802 C CA . ILE A 1 92 ? -2.627 -1.969 -8.172 1.00 84.56 92 ILE A CA 1
ATOM 803 C C . ILE A 1 92 ? -3.043 -0.598 -8.734 1.00 84.56 92 ILE A C 1
ATOM 805 O O . ILE A 1 92 ? -4.101 -0.093 -8.351 1.00 84.56 92 ILE A O 1
ATOM 809 N N . PHE A 1 93 ? -2.234 0.006 -9.612 1.00 83.44 93 PHE A N 1
ATOM 810 C CA . PHE A 1 93 ? -2.348 1.410 -10.038 1.00 83.44 93 PHE A CA 1
ATOM 811 C C . PHE A 1 93 ? -2.464 1.618 -11.557 1.00 83.44 93 PHE A C 1
ATOM 813 O O . PHE A 1 93 ? -2.403 2.760 -12.005 1.00 83.44 93 PHE A O 1
ATOM 820 N N . GLN A 1 94 ? -2.619 0.576 -12.380 1.00 80.12 94 GLN A N 1
ATOM 821 C CA . GLN A 1 94 ? -2.851 0.751 -13.826 1.00 80.12 94 GLN A CA 1
ATOM 822 C C . GLN A 1 94 ? -4.088 1.604 -14.118 1.00 80.12 94 GLN A C 1
ATOM 824 O O . GLN A 1 94 ? -4.075 2.391 -15.058 1.00 80.12 94 GLN A O 1
ATOM 829 N N . ASP A 1 95 ? -5.099 1.454 -13.265 1.00 73.19 95 ASP A N 1
ATOM 830 C CA . ASP A 1 95 ? -6.429 2.058 -13.343 1.00 73.19 95 ASP A CA 1
ATOM 831 C C . ASP A 1 95 ? -6.554 3.311 -12.442 1.00 73.19 95 ASP A C 1
ATOM 833 O O . ASP A 1 95 ? -7.653 3.781 -12.177 1.00 73.19 95 ASP A O 1
ATOM 837 N N . ASP A 1 96 ? -5.449 3.791 -11.855 1.00 67.62 96 ASP A N 1
ATOM 838 C CA . ASP A 1 96 ? -5.373 5.027 -11.046 1.00 67.62 96 ASP A CA 1
ATOM 839 C C . ASP A 1 96 ? -4.755 6.173 -11.859 1.00 67.62 96 ASP A C 1
ATOM 841 O O . ASP A 1 96 ? -5.233 7.316 -11.699 1.00 67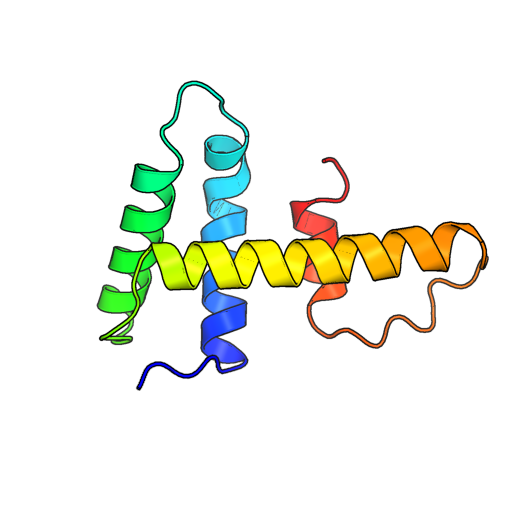.62 96 ASP A O 1
#

pLDDT: mean 84.22, std 10.88, range [52.25, 93.75]